Protein AF-A0A8J3L5W2-F1 (afdb_monomer)

Solvent-accessible surface area (backbone atoms only — not comparable to full-atom values): 9378 Å² total; per-residue (Å²): 134,83,78,80,81,82,48,77,67,61,69,65,47,58,68,48,50,57,53,51,30,50,49,34,40,51,51,46,52,50,48,56,58,53,48,51,55,60,50,72,49,77,56,92,97,57,51,71,37,62,37,23,66,68,53,73,49,55,41,65,76,62,61,44,30,36,55,50,22,36,43,56,27,58,72,42,83,76,59,44,89,63,36,60,55,54,25,50,51,33,41,52,50,36,50,52,23,51,52,51,31,49,52,24,48,62,47,22,55,72,62,64,84,78,60,90,45,73,70,53,47,54,50,52,49,47,53,51,54,52,49,53,52,33,50,51,51,51,50,50,51,33,48,54,43,46,54,51,31,46,73,73,63,66,68,87,81,75,66,76,88,74,60,75,85,128

Sequence (166 aa):
MNTPVTTAADTSVKPLRLLFTLALLGYVALHLGFQFPHWILPAQNTTLISRSQSAGFLDLFLMAFPLLAVLIATHLSPQLPGSKIFALVALIEYAVAVVLGGVTFLIGLGGLGWVDTFPETIDALGHVVLAIARLGLVTLAGYAVLRVFLALGGRVTLPSALHPPA

pLDDT: mean 88.39, std 12.52, range [50.75, 98.62]

Foldseek 3Di:
DDDDPCDPVNVVCVVVLVVLLCVLLVVLCVLLVVLVCQLPPDDPPDDNLRSLLVRCLLPPVSLVSLLVSLCSQDVPPPHHVCSLVSLVSNLVSLVSSLVSLVVSLVSNVVPLPPQPDPVSVVVSVVSNVVSVVSSVVSVVSSVVSCVVSVVVPVDDDDPPVPDDDD

Radius of gyration: 20.61 Å; Cα contacts (8 Å, |Δi|>4): 142; chains: 1; bounding box: 66×30×67 Å

Organism: NCBI:txid310354

Structure (mmCIF, N/CA/C/O backbone):
data_AF-A0A8J3L5W2-F1
#
_entry.id   AF-A0A8J3L5W2-F1
#
loop_
_atom_site.group_PDB
_atom_site.id
_atom_site.type_symbol
_atom_site.label_atom_id
_atom_site.label_alt_id
_atom_site.label_comp_id
_atom_site.label_asym_id
_atom_site.label_entity_id
_atom_site.label_seq_id
_atom_site.pdbx_PDB_ins_code
_atom_site.Cartn_x
_atom_site.Cartn_y
_atom_site.Cartn_z
_atom_site.occupancy
_atom_site.B_iso_or_equiv
_atom_site.auth_seq_id
_atom_site.auth_comp_id
_atom_site.auth_asym_id
_atom_site.auth_atom_id
_atom_site.pdbx_PDB_model_num
ATOM 1 N N . MET A 1 1 ? -4.821 -10.526 43.798 1.00 50.75 1 MET A N 1
ATOM 2 C CA . MET A 1 1 ? -5.574 -9.860 42.715 1.00 50.75 1 MET A CA 1
ATOM 3 C C . MET A 1 1 ? -4.902 -8.516 42.509 1.00 50.75 1 MET A C 1
ATOM 5 O O . MET A 1 1 ? -5.111 -7.613 43.303 1.00 50.75 1 MET A O 1
ATOM 9 N N . ASN A 1 2 ? -3.961 -8.442 41.569 1.00 51.22 2 ASN A N 1
ATOM 10 C CA . ASN A 1 2 ? -3.077 -7.286 41.435 1.00 51.22 2 ASN A CA 1
ATOM 11 C C . AS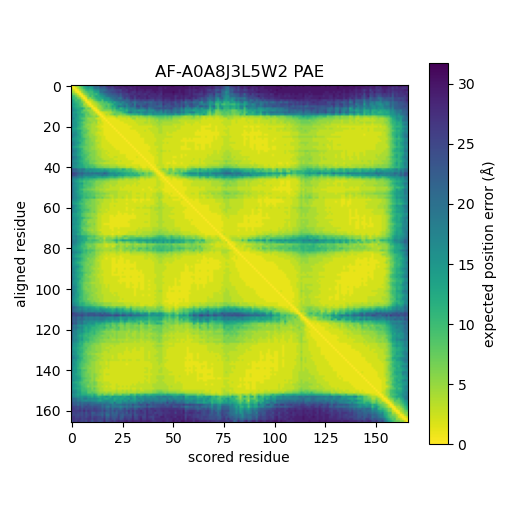N A 1 2 ? -3.771 -6.292 40.507 1.00 51.22 2 ASN A C 1
ATOM 13 O O . ASN A 1 2 ? -3.902 -6.554 39.314 1.00 51.22 2 ASN A O 1
ATOM 17 N N . THR A 1 3 ? -4.277 -5.191 41.055 1.00 53.47 3 THR A N 1
ATOM 18 C CA . THR A 1 3 ? -4.808 -4.086 40.254 1.00 53.47 3 THR A CA 1
ATOM 19 C C . THR A 1 3 ? -3.671 -3.515 39.403 1.00 53.47 3 THR A C 1
ATOM 21 O O . THR A 1 3 ? -2.647 -3.134 39.977 1.00 53.47 3 THR A O 1
ATOM 24 N N . PRO A 1 4 ? -3.791 -3.470 38.065 1.00 59.47 4 PRO A N 1
ATOM 25 C CA . PRO A 1 4 ? -2.751 -2.889 37.229 1.00 59.47 4 PRO A CA 1
ATOM 26 C C . PRO A 1 4 ? -2.589 -1.409 37.588 1.00 59.47 4 PRO A C 1
ATOM 28 O O . PRO A 1 4 ? -3.543 -0.635 37.521 1.00 59.47 4 PRO A O 1
ATOM 31 N N . VAL A 1 5 ? -1.381 -1.022 37.997 1.00 63.62 5 VAL A N 1
ATOM 32 C CA . VAL A 1 5 ? -1.019 0.379 38.220 1.00 63.62 5 VAL A CA 1
ATOM 33 C C . VAL A 1 5 ? -0.916 1.033 36.845 1.00 63.62 5 VAL A C 1
ATOM 35 O O . VAL A 1 5 ? 0.104 0.914 36.169 1.00 63.62 5 VAL A O 1
ATOM 38 N N . THR A 1 6 ? -1.978 1.703 36.403 1.00 59.09 6 THR A N 1
ATOM 39 C CA . THR A 1 6 ? -1.907 2.603 35.247 1.00 59.09 6 THR A CA 1
ATOM 40 C C . THR A 1 6 ? -0.959 3.738 35.604 1.00 59.09 6 THR A C 1
ATOM 42 O O . THR A 1 6 ? -1.274 4.596 36.430 1.00 59.09 6 THR A O 1
ATOM 45 N N . THR A 1 7 ? 0.240 3.709 35.038 1.00 67.31 7 THR A N 1
ATOM 46 C CA . THR A 1 7 ? 1.254 4.746 35.233 1.00 67.31 7 THR A CA 1
ATOM 47 C C . THR A 1 7 ? 0.831 6.010 34.479 1.00 67.31 7 THR A C 1
ATOM 49 O O . THR A 1 7 ? 0.174 5.922 33.446 1.00 67.31 7 THR A O 1
ATOM 52 N N . ALA A 1 8 ? 1.221 7.200 34.949 1.00 63.75 8 ALA A N 1
ATOM 53 C CA . ALA A 1 8 ? 0.871 8.481 34.309 1.00 63.75 8 ALA A CA 1
ATOM 54 C C . ALA A 1 8 ? 1.225 8.545 32.802 1.00 63.75 8 ALA A C 1
ATOM 56 O O . ALA A 1 8 ? 0.548 9.222 32.027 1.00 63.75 8 ALA A O 1
ATOM 57 N N . ALA A 1 9 ? 2.246 7.790 32.381 1.00 62.59 9 ALA A N 1
ATOM 58 C CA . ALA A 1 9 ? 2.628 7.625 30.981 1.00 62.59 9 ALA A CA 1
ATOM 59 C C . ALA A 1 9 ? 1.513 6.992 30.121 1.00 62.59 9 ALA A C 1
ATOM 61 O O . ALA A 1 9 ? 1.287 7.416 28.990 1.00 62.59 9 ALA A O 1
ATOM 62 N N . ASP A 1 10 ? 0.766 6.035 30.671 1.00 62.47 10 ASP A N 1
ATOM 63 C CA . ASP A 1 10 ? -0.264 5.262 29.967 1.00 62.47 10 ASP A CA 1
ATOM 64 C C . ASP A 1 10 ? -1.504 6.122 29.632 1.00 62.47 10 ASP A C 1
ATOM 66 O O . ASP A 1 10 ? -2.156 5.962 28.596 1.00 62.47 10 ASP A O 1
ATOM 70 N N . THR A 1 11 ? -1.794 7.123 30.470 1.00 63.59 11 THR A N 1
ATOM 71 C CA . THR A 1 11 ? -2.873 8.100 30.248 1.00 63.59 11 THR A CA 1
ATOM 72 C C . THR A 1 11 ? -2.514 9.120 29.162 1.00 63.59 11 THR A C 1
ATOM 74 O O . THR A 1 11 ? -3.386 9.528 28.397 1.00 63.59 11 THR A O 1
ATOM 77 N N . SER A 1 12 ? -1.235 9.499 29.056 1.00 69.00 12 SER A N 1
ATOM 78 C CA . SER A 1 12 ? -0.747 10.489 28.082 1.00 69.00 12 SER A CA 1
ATOM 79 C C . SER A 1 12 ? -0.699 9.941 26.648 1.00 69.00 12 SER A C 1
ATOM 81 O O . SER A 1 12 ? -1.019 10.641 25.689 1.00 69.00 12 SER A O 1
ATOM 83 N N . VAL A 1 13 ? -0.361 8.656 26.483 1.00 72.69 13 VAL A N 1
ATOM 84 C CA . VAL A 1 13 ? -0.166 8.047 25.153 1.00 72.69 13 VAL A CA 1
ATOM 85 C C . VAL A 1 13 ? -1.479 7.579 24.510 1.00 72.69 13 VAL A C 1
ATOM 87 O O . VAL A 1 13 ? -1.582 7.520 23.284 1.00 72.69 13 VAL A O 1
ATOM 90 N N . LYS A 1 14 ? -2.521 7.292 25.300 1.00 71.44 14 LYS A N 1
ATOM 91 C CA . LYS A 1 14 ? -3.835 6.843 24.800 1.00 71.44 14 LYS A CA 1
ATOM 92 C C . LYS A 1 14 ? -4.417 7.680 23.645 1.00 71.44 14 LYS A C 1
ATOM 94 O O . LYS A 1 14 ? -4.753 7.070 22.628 1.00 71.44 14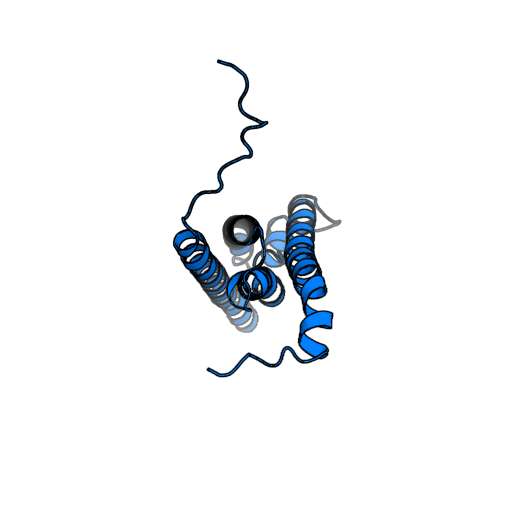 LYS A O 1
ATOM 99 N N . PRO A 1 15 ? -4.531 9.021 23.736 1.00 79.88 15 PRO A N 1
ATOM 100 C CA . PRO A 1 15 ? -5.065 9.831 22.637 1.00 79.88 15 PRO A CA 1
ATOM 101 C C . PRO A 1 15 ? -4.121 9.887 21.426 1.00 79.88 15 PRO A C 1
ATOM 103 O O . PRO A 1 15 ? -4.581 9.956 20.287 1.00 79.88 15 PRO A O 1
ATOM 106 N N . LEU A 1 16 ? -2.805 9.793 21.649 1.00 86.75 16 LEU A N 1
ATOM 107 C CA . LEU A 1 16 ? -1.802 9.856 20.584 1.00 86.75 16 LEU A CA 1
ATOM 108 C C . LEU A 1 16 ? -1.864 8.645 19.651 1.00 86.75 16 LEU A C 1
ATOM 110 O O . LEU A 1 16 ? -1.611 8.785 18.460 1.00 86.75 16 LEU A O 1
ATOM 114 N N . ARG A 1 17 ? -2.243 7.463 20.149 1.00 88.56 17 ARG A N 1
ATOM 115 C CA . ARG A 1 17 ? -2.334 6.240 19.330 1.00 88.56 17 ARG A CA 1
ATOM 116 C C . ARG A 1 17 ? -3.273 6.394 18.139 1.00 88.56 17 ARG A C 1
ATOM 118 O O . ARG A 1 17 ? -2.945 5.941 17.043 1.00 88.56 17 ARG A O 1
ATOM 125 N N . LEU A 1 18 ? -4.422 7.037 18.347 1.00 91.56 18 LEU A N 1
ATOM 126 C CA . LEU A 1 18 ? -5.370 7.317 17.271 1.00 91.56 18 LEU A CA 1
ATOM 127 C C . LEU A 1 18 ? -4.757 8.282 16.250 1.00 91.56 18 LEU A C 1
ATOM 129 O O . LEU A 1 18 ? -4.815 8.012 15.055 1.00 91.56 18 LEU A O 1
ATOM 133 N N . LEU A 1 19 ? -4.123 9.358 16.724 1.00 93.19 19 LEU A N 1
ATOM 134 C CA . LEU A 1 19 ? -3.482 10.352 15.861 1.00 93.19 19 LEU A CA 1
ATOM 135 C C . LEU A 1 19 ? -2.347 9.742 15.035 1.00 93.19 19 LEU A C 1
ATOM 137 O O . LEU A 1 19 ? -2.292 9.977 13.836 1.00 93.19 19 LEU A O 1
ATOM 141 N N . PHE A 1 20 ? -1.495 8.907 15.634 1.00 94.00 20 PHE A N 1
ATOM 142 C CA . PHE A 1 20 ? -0.442 8.192 14.911 1.00 94.00 20 PHE A CA 1
ATOM 143 C C . PHE A 1 20 ? -1.010 7.216 13.884 1.00 94.00 20 PHE A C 1
ATOM 145 O O . PHE A 1 20 ? -0.536 7.186 12.755 1.00 94.00 20 PHE A O 1
ATOM 152 N N . THR A 1 21 ? -2.044 6.450 14.244 1.00 95.62 21 THR A N 1
ATOM 153 C CA . THR A 1 21 ? -2.699 5.519 13.309 1.00 95.62 21 THR A CA 1
ATOM 154 C C . THR A 1 21 ? -3.247 6.271 12.095 1.00 95.62 21 THR A C 1
ATOM 156 O O . THR A 1 21 ? -2.999 5.875 10.959 1.00 95.62 21 THR A O 1
ATOM 159 N N . LEU A 1 22 ? -3.946 7.386 12.330 1.00 95.31 22 LEU A N 1
ATOM 160 C CA . LEU A 1 22 ? -4.490 8.233 11.272 1.00 95.31 22 LEU A CA 1
ATOM 161 C C . LEU A 1 22 ? -3.398 8.917 10.450 1.00 95.31 22 LEU A C 1
ATOM 163 O O . LEU A 1 22 ? -3.523 8.984 9.234 1.00 95.31 22 LEU A O 1
ATOM 167 N N . ALA A 1 23 ? -2.337 9.410 11.086 1.00 97.00 23 ALA A N 1
ATOM 168 C CA . ALA A 1 23 ? -1.244 10.089 10.401 1.00 97.00 23 ALA A CA 1
ATOM 169 C C . ALA A 1 23 ? -0.457 9.132 9.498 1.00 97.00 23 ALA A C 1
ATOM 171 O O . ALA A 1 23 ? -0.144 9.492 8.369 1.00 97.00 23 ALA A O 1
ATOM 172 N N . LEU A 1 24 ? -0.178 7.912 9.968 1.00 98.00 24 LEU A N 1
ATOM 173 C CA . LEU A 1 24 ? 0.540 6.896 9.197 1.00 98.00 24 LEU A CA 1
ATOM 174 C C . LEU A 1 24 ? -0.255 6.459 7.960 1.00 98.00 24 LEU A C 1
ATOM 176 O O . LEU A 1 24 ? 0.287 6.505 6.859 1.00 98.00 24 LEU A O 1
ATOM 180 N N . LEU A 1 25 ? -1.535 6.101 8.125 1.00 98.25 25 LEU A N 1
ATOM 181 C CA . LEU A 1 25 ? -2.408 5.747 6.995 1.00 98.25 25 LEU A CA 1
ATOM 182 C C . LEU A 1 25 ? -2.626 6.954 6.078 1.00 98.25 25 LEU A C 1
ATOM 184 O O . LEU A 1 25 ? -2.399 6.893 4.878 1.00 98.25 25 LEU A O 1
ATOM 188 N N . GLY A 1 26 ? -2.969 8.110 6.650 1.00 98.12 26 GLY A N 1
ATOM 189 C CA . GLY A 1 26 ? -3.205 9.335 5.890 1.00 98.12 26 GLY A CA 1
ATOM 190 C C . GLY A 1 26 ? -2.005 9.744 5.037 1.00 98.12 26 GLY A C 1
ATOM 191 O O . GLY A 1 26 ? -2.178 10.123 3.882 1.00 98.12 26 GLY A O 1
ATOM 192 N N . TYR A 1 27 ? -0.785 9.622 5.562 1.00 98.44 27 TYR A N 1
ATOM 193 C CA . TYR A 1 27 ? 0.424 9.924 4.804 1.00 98.44 27 TYR A CA 1
ATOM 194 C C . TYR A 1 27 ? 0.627 8.967 3.624 1.00 98.44 27 TYR A C 1
ATOM 196 O O . TYR A 1 27 ? 0.920 9.421 2.519 1.00 98.44 27 TYR A O 1
ATOM 204 N N . VAL A 1 28 ? 0.418 7.662 3.821 1.00 98.38 28 VAL A N 1
ATOM 205 C CA . VAL A 1 28 ? 0.530 6.669 2.740 1.00 98.38 28 VAL A CA 1
ATOM 206 C C . VAL A 1 28 ? -0.553 6.876 1.688 1.00 98.38 28 VAL A C 1
ATOM 208 O O . VAL A 1 28 ? -0.249 6.857 0.496 1.00 98.38 28 VAL A O 1
ATOM 211 N N . ALA A 1 29 ? -1.791 7.145 2.102 1.00 98.19 29 ALA A N 1
ATOM 212 C CA . ALA A 1 29 ? -2.886 7.466 1.198 1.00 98.19 29 ALA A CA 1
ATOM 213 C C . ALA A 1 29 ? -2.579 8.705 0.340 1.00 98.19 29 ALA A C 1
ATOM 215 O O . ALA A 1 29 ? -2.790 8.677 -0.873 1.00 98.19 29 ALA A O 1
ATOM 216 N N . LEU A 1 30 ? -2.037 9.773 0.939 1.00 98.31 30 LEU A N 1
ATOM 217 C CA . LEU A 1 30 ? -1.605 10.966 0.205 1.00 98.31 30 LEU A CA 1
ATOM 218 C C . LEU A 1 30 ? -0.450 10.648 -0.747 1.00 98.31 30 LEU A C 1
ATOM 220 O O . LEU A 1 30 ? -0.500 11.049 -1.907 1.00 98.31 30 LEU A O 1
ATOM 224 N N . HIS A 1 31 ? 0.559 9.903 -0.291 1.00 97.88 31 HIS A N 1
ATOM 225 C CA . HIS A 1 31 ? 1.685 9.492 -1.129 1.00 97.88 31 HIS A CA 1
ATOM 226 C C . HIS A 1 31 ? 1.216 8.708 -2.355 1.00 97.88 31 HIS A C 1
ATOM 228 O O . HIS A 1 31 ? 1.504 9.109 -3.477 1.00 97.88 31 HIS A O 1
ATOM 234 N N . LEU A 1 32 ? 0.434 7.640 -2.168 1.00 97.69 32 LEU A N 1
ATOM 235 C CA . LEU A 1 32 ? -0.125 6.852 -3.271 1.00 97.69 32 LEU A CA 1
ATOM 236 C C . LEU A 1 32 ? -1.015 7.712 -4.181 1.00 97.69 32 LEU A C 1
ATOM 238 O O . LEU A 1 32 ? -0.935 7.610 -5.408 1.00 97.69 32 LEU A O 1
ATOM 242 N N . GLY A 1 33 ? -1.819 8.592 -3.580 1.00 97.12 33 GLY A N 1
ATOM 243 C CA . GLY A 1 33 ? -2.710 9.513 -4.274 1.00 97.12 33 GLY A CA 1
ATOM 244 C C . GLY A 1 33 ? -1.987 10.525 -5.161 1.00 97.12 33 GLY A C 1
ATOM 245 O O . GLY A 1 33 ? -2.472 10.795 -6.253 1.00 97.12 33 GLY A O 1
ATOM 246 N N . PHE A 1 34 ? -0.831 11.053 -4.745 1.00 96.75 34 PHE A N 1
ATOM 247 C CA . PHE A 1 34 ? -0.004 11.965 -5.551 1.00 96.75 34 PHE A CA 1
ATOM 248 C C . PHE A 1 34 ? 0.971 11.234 -6.484 1.00 96.75 34 PHE A C 1
ATOM 250 O O . PHE A 1 34 ? 1.291 11.741 -7.561 1.00 96.75 34 PHE A O 1
ATOM 257 N N . GLN A 1 35 ? 1.395 10.022 -6.131 1.00 96.25 35 GLN A N 1
ATOM 258 C CA . GLN A 1 35 ? 2.255 9.200 -6.976 1.00 96.25 35 GLN A CA 1
ATOM 259 C C . GLN A 1 35 ? 1.541 8.780 -8.267 1.00 96.25 35 GLN A C 1
ATOM 261 O O . GLN A 1 35 ? 2.157 8.737 -9.330 1.00 96.25 35 GLN A O 1
ATOM 266 N N . PHE A 1 36 ? 0.234 8.512 -8.202 1.00 96.50 36 PHE A N 1
ATOM 267 C CA . PHE A 1 36 ? -0.578 8.175 -9.371 1.00 96.50 36 PHE A CA 1
ATOM 268 C C . PHE A 1 36 ? -0.603 9.264 -10.463 1.00 96.50 36 PHE A C 1
ATOM 270 O O . PHE A 1 36 ? -0.206 8.966 -11.594 1.00 96.50 36 PHE A O 1
ATOM 277 N N . PRO A 1 37 ? -1.002 10.523 -10.183 1.00 94.81 37 PRO A N 1
ATOM 278 C CA . PRO A 1 37 ? -0.955 11.592 -11.167 1.00 94.81 37 PRO A CA 1
ATOM 279 C C . PRO A 1 37 ? 0.479 11.893 -11.609 1.00 94.81 37 PRO A C 1
ATOM 281 O O . PRO A 1 37 ? 0.691 12.153 -12.787 1.00 94.81 37 PRO A O 1
ATOM 284 N N . HIS A 1 38 ? 1.471 11.800 -10.715 1.00 93.44 38 HIS A N 1
ATOM 285 C CA . HIS A 1 38 ? 2.878 11.974 -11.089 1.00 93.44 38 HIS A CA 1
ATOM 286 C C . HIS A 1 38 ? 3.359 10.918 -12.099 1.00 93.44 38 HIS A C 1
ATOM 288 O O . HIS A 1 38 ? 4.151 11.212 -12.991 1.00 93.44 38 HIS A O 1
ATOM 294 N N . TRP A 1 39 ? 2.864 9.686 -11.987 1.00 95.44 39 TRP A N 1
ATOM 295 C CA . TRP A 1 39 ? 3.183 8.615 -12.922 1.00 95.44 39 TRP A CA 1
ATOM 296 C C . TRP A 1 39 ? 2.479 8.790 -14.278 1.00 95.44 39 TRP A C 1
ATOM 298 O O . TRP A 1 39 ? 3.109 8.625 -15.329 1.00 95.44 39 TRP A O 1
ATOM 308 N N . ILE A 1 40 ? 1.189 9.143 -14.281 1.00 94.69 40 ILE A N 1
ATOM 309 C CA . ILE A 1 40 ? 0.406 9.233 -15.522 1.00 94.69 40 ILE A CA 1
ATOM 310 C C . ILE A 1 40 ? 0.698 10.518 -16.309 1.00 94.69 40 ILE A C 1
ATOM 312 O O . ILE A 1 40 ? 0.833 10.471 -17.534 1.00 94.69 40 ILE A O 1
ATOM 316 N N . LEU A 1 41 ? 0.834 11.655 -15.621 1.00 93.50 41 LEU A N 1
ATOM 317 C CA . LEU A 1 41 ? 1.026 12.955 -16.249 1.00 93.50 41 LEU A CA 1
ATOM 318 C C . LEU A 1 41 ? 2.496 13.128 -16.650 1.00 93.50 41 LEU A C 1
ATOM 320 O O . LEU A 1 41 ? 3.391 12.960 -15.821 1.00 93.50 41 LEU A O 1
ATOM 324 N N . PRO A 1 42 ? 2.784 13.468 -17.915 1.00 88.44 42 PRO A N 1
ATOM 325 C CA . PRO A 1 42 ? 4.153 13.658 -18.355 1.00 88.44 42 PRO A CA 1
ATOM 326 C C . PRO A 1 42 ? 4.770 14.916 -17.738 1.00 88.44 42 PRO A C 1
ATOM 328 O O . PRO A 1 42 ? 4.269 16.024 -17.916 1.00 88.44 42 PRO A O 1
ATOM 331 N N . ALA A 1 43 ? 5.911 14.743 -17.070 1.00 81.81 43 ALA A N 1
ATOM 332 C CA . ALA A 1 43 ? 6.858 15.825 -16.826 1.00 81.81 43 ALA A CA 1
ATOM 333 C C . ALA A 1 43 ? 7.706 16.067 -18.090 1.00 81.81 43 ALA A C 1
ATOM 335 O O . ALA A 1 43 ? 7.869 15.159 -18.916 1.00 81.81 43 ALA A O 1
ATOM 336 N N . GLN A 1 44 ? 8.244 17.281 -18.245 1.00 83.69 44 GLN A N 1
ATOM 337 C CA . GLN A 1 44 ? 9.040 17.687 -19.413 1.00 83.69 44 GLN A CA 1
ATOM 338 C C . GLN A 1 44 ? 10.136 16.649 -19.720 1.00 83.69 44 GLN A C 1
ATOM 340 O O . GLN A 1 44 ? 10.887 16.260 -18.831 1.00 83.69 44 GLN A O 1
ATOM 345 N N . ASN A 1 45 ? 10.209 16.194 -20.975 1.00 81.88 45 ASN A N 1
ATOM 346 C CA . ASN A 1 45 ? 11.195 15.223 -21.476 1.00 81.88 45 ASN A CA 1
ATOM 347 C C . ASN A 1 45 ? 11.184 13.825 -20.815 1.00 81.88 45 ASN A C 1
ATOM 349 O O . ASN A 1 45 ? 12.189 13.121 -20.871 1.00 81.88 45 ASN A O 1
ATOM 353 N N . THR A 1 46 ? 10.069 13.380 -20.221 1.00 89.12 46 THR A N 1
ATOM 354 C CA . THR A 1 46 ? 9.954 12.021 -19.645 1.00 89.12 46 THR A CA 1
ATOM 355 C C . THR A 1 46 ? 9.083 11.088 -20.489 1.00 89.12 46 THR A C 1
ATOM 357 O O . THR A 1 46 ? 8.035 11.485 -21.004 1.00 89.12 46 THR A O 1
ATOM 360 N N . THR A 1 47 ? 9.470 9.813 -20.585 1.00 92.31 47 THR A N 1
ATOM 361 C CA . THR A 1 47 ? 8.650 8.765 -21.214 1.00 92.31 47 THR A CA 1
ATOM 362 C C . THR A 1 47 ? 7.843 8.012 -20.156 1.00 92.31 47 THR A C 1
ATOM 364 O O . THR A 1 47 ? 8.155 8.053 -18.965 1.00 92.31 47 THR A O 1
ATOM 367 N N . LEU A 1 48 ? 6.790 7.297 -20.567 1.00 92.56 48 LEU A N 1
ATOM 368 C CA . LEU A 1 48 ? 6.043 6.445 -19.636 1.00 92.56 48 LEU A CA 1
ATOM 369 C C . LEU A 1 48 ? 6.931 5.331 -19.053 1.00 92.56 48 LEU A C 1
ATOM 371 O O . LEU A 1 48 ? 6.795 5.000 -17.878 1.00 92.56 48 LEU A O 1
ATOM 375 N N . ILE A 1 49 ? 7.864 4.798 -19.850 1.00 92.69 49 ILE A N 1
ATOM 376 C CA . ILE A 1 49 ? 8.834 3.784 -19.413 1.00 92.69 49 ILE A CA 1
ATOM 377 C C . ILE A 1 49 ? 9.712 4.350 -18.294 1.00 92.69 49 ILE A C 1
ATOM 379 O O . ILE A 1 49 ? 9.757 3.764 -17.214 1.00 92.69 49 ILE A O 1
ATOM 383 N N . SER A 1 50 ? 10.328 5.520 -18.504 1.00 90.81 50 SER A N 1
ATOM 384 C CA . SER A 1 50 ? 11.218 6.122 -17.503 1.00 90.81 50 SER A CA 1
ATOM 385 C C . SER A 1 50 ? 10.479 6.456 -16.203 1.00 90.81 50 SER A C 1
ATOM 387 O O . SER A 1 50 ? 10.985 6.178 -15.121 1.00 90.81 50 SER A O 1
ATOM 389 N N . ARG A 1 51 ? 9.242 6.974 -16.286 1.00 93.69 51 ARG A N 1
ATOM 390 C CA . ARG A 1 51 ? 8.407 7.239 -15.096 1.00 93.69 51 ARG A CA 1
ATOM 391 C C . ARG A 1 51 ? 7.991 5.967 -14.360 1.00 93.69 51 ARG A C 1
ATOM 393 O O . ARG A 1 51 ? 7.798 5.993 -13.149 1.00 93.69 51 ARG A O 1
ATOM 400 N N . SER A 1 52 ? 7.823 4.863 -15.083 1.00 94.94 52 SER A N 1
ATOM 401 C CA . SER A 1 52 ? 7.436 3.579 -14.494 1.00 94.94 52 SER A CA 1
ATOM 402 C C . SER A 1 52 ? 8.609 2.909 -13.770 1.00 94.94 52 SER A C 1
ATOM 404 O O . SER A 1 52 ? 8.407 2.322 -12.712 1.00 94.94 52 SER A O 1
ATOM 406 N N . GLN A 1 53 ? 9.837 3.075 -14.274 1.00 91.44 53 GLN A N 1
ATOM 407 C CA . GLN A 1 53 ? 11.067 2.636 -13.596 1.00 91.44 53 GLN A CA 1
ATOM 408 C C . GLN A 1 53 ? 11.325 3.406 -12.290 1.00 91.44 53 GLN A C 1
ATOM 410 O O . GLN A 1 53 ? 11.843 2.843 -11.328 1.00 91.44 53 GLN A O 1
ATOM 415 N N . SER A 1 54 ? 10.930 4.680 -12.221 1.00 90.19 54 SER A N 1
ATOM 416 C CA . SER A 1 54 ? 11.076 5.516 -11.022 1.00 90.19 54 SER A CA 1
ATOM 417 C C . SER A 1 54 ? 9.827 5.561 -10.131 1.00 90.19 54 SER A C 1
ATOM 419 O O . SER A 1 54 ? 9.747 6.397 -9.231 1.00 90.19 54 SER A O 1
ATOM 421 N N . ALA A 1 55 ? 8.815 4.726 -10.383 1.00 94.19 55 ALA A N 1
ATOM 422 C CA . ALA A 1 55 ? 7.552 4.805 -9.659 1.00 94.19 55 ALA A CA 1
ATOM 423 C C . ALA A 1 55 ? 7.688 4.331 -8.197 1.00 94.19 55 ALA A C 1
ATOM 425 O O . ALA A 1 55 ? 8.101 3.207 -7.917 1.00 94.19 55 ALA A O 1
ATOM 426 N N . GLY A 1 56 ? 7.270 5.175 -7.252 1.00 94.38 56 GLY A N 1
ATOM 427 C CA . GLY A 1 56 ? 7.381 4.953 -5.807 1.00 94.38 56 GLY A CA 1
ATOM 428 C C . GLY A 1 56 ? 6.234 4.163 -5.166 1.00 94.38 56 GLY A C 1
ATOM 429 O O . GLY A 1 56 ? 5.973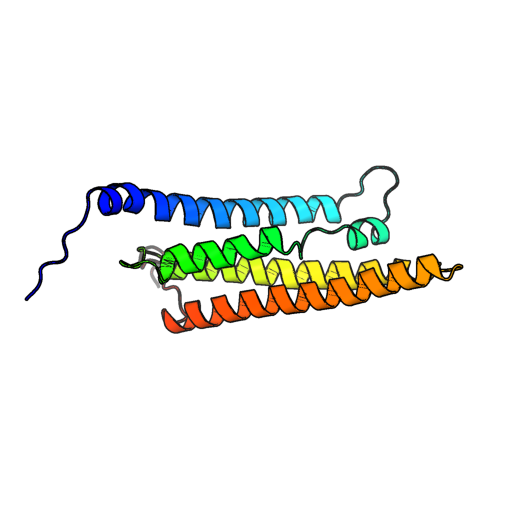 4.352 -3.980 1.00 94.38 56 GLY A O 1
ATOM 430 N N . PHE A 1 57 ? 5.510 3.321 -5.915 1.00 97.38 57 PHE A N 1
ATOM 431 C CA . PHE A 1 57 ? 4.367 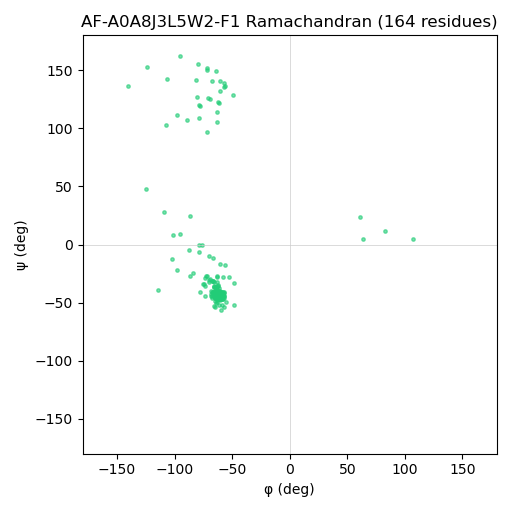2.561 -5.374 1.00 97.38 57 PHE A CA 1
ATOM 432 C C . PHE A 1 57 ? 4.782 1.429 -4.424 1.00 97.38 57 PHE A C 1
ATOM 434 O O . PHE A 1 57 ? 4.015 1.067 -3.540 1.00 97.38 57 PHE A O 1
ATOM 441 N N . LEU A 1 58 ? 5.991 0.882 -4.588 1.00 97.38 58 LEU A N 1
ATOM 442 C CA . LEU A 1 58 ? 6.535 -0.214 -3.772 1.00 97.38 58 LEU A CA 1
ATOM 443 C C . LEU A 1 58 ? 7.667 0.253 -2.845 1.00 97.38 58 LEU A C 1
ATOM 445 O O . LEU A 1 58 ? 8.580 -0.517 -2.537 1.00 97.38 58 LEU A O 1
ATOM 449 N N . ASP A 1 59 ? 7.656 1.526 -2.445 1.00 97.12 59 ASP A N 1
ATOM 450 C CA . ASP A 1 59 ? 8.624 2.052 -1.484 1.00 97.12 59 ASP A CA 1
ATOM 451 C C . ASP A 1 59 ? 8.465 1.336 -0.134 1.00 97.12 59 ASP A C 1
ATOM 453 O O . ASP A 1 59 ? 7.439 1.455 0.533 1.00 97.12 59 ASP A O 1
ATOM 457 N N . LEU A 1 60 ? 9.475 0.562 0.271 1.00 97.19 60 LEU A N 1
ATOM 458 C CA . LEU A 1 60 ? 9.384 -0.284 1.463 1.00 97.19 60 LEU A CA 1
ATOM 459 C C . LEU A 1 60 ? 9.281 0.512 2.760 1.00 97.19 60 LEU A C 1
ATOM 461 O O . LEU A 1 60 ? 8.658 0.038 3.709 1.00 97.19 60 LEU A O 1
ATOM 465 N N . PHE A 1 61 ? 9.891 1.696 2.815 1.00 96.88 61 PHE A N 1
ATOM 466 C CA . PHE A 1 61 ? 9.834 2.533 4.004 1.00 96.88 61 PHE A CA 1
ATOM 467 C C . PHE A 1 61 ? 8.407 3.038 4.211 1.00 96.88 61 PHE A C 1
ATOM 469 O O . PHE A 1 61 ? 7.850 2.908 5.301 1.00 96.88 61 PHE A O 1
ATOM 476 N N . LEU A 1 62 ? 7.777 3.513 3.138 1.00 97.38 62 LEU A N 1
ATOM 477 C CA . LEU A 1 62 ? 6.386 3.957 3.170 1.00 97.38 62 LEU A CA 1
ATOM 478 C C . LEU A 1 62 ? 5.418 2.803 3.401 1.00 97.38 62 LEU A C 1
ATOM 480 O O . LEU A 1 62 ? 4.494 2.929 4.199 1.00 97.38 62 LEU A O 1
ATOM 484 N N . MET A 1 63 ? 5.656 1.652 2.774 1.00 97.88 63 MET A N 1
ATOM 485 C CA . MET A 1 63 ? 4.819 0.466 2.951 1.00 97.88 63 MET A CA 1
ATOM 486 C C . MET A 1 63 ? 4.955 -0.171 4.338 1.00 97.88 63 MET A C 1
ATOM 488 O O . MET A 1 63 ? 4.135 -1.008 4.695 1.00 97.88 63 MET A O 1
ATOM 492 N N . ALA A 1 64 ? 5.918 0.231 5.171 1.00 97.81 64 ALA A N 1
ATOM 493 C CA . ALA A 1 64 ? 5.932 -0.170 6.576 1.00 97.81 64 ALA A CA 1
ATOM 494 C C . ALA A 1 64 ? 4.850 0.555 7.402 1.00 97.81 64 ALA A C 1
ATOM 496 O O . ALA A 1 64 ? 4.370 0.020 8.404 1.00 97.81 64 ALA A O 1
ATOM 497 N N . PHE A 1 65 ? 4.434 1.760 7.002 1.00 98.31 65 PHE A N 1
ATOM 498 C CA . PHE A 1 65 ? 3.535 2.606 7.795 1.00 98.31 65 PHE A CA 1
ATOM 499 C C . PHE A 1 65 ? 2.122 2.034 7.970 1.00 98.31 65 PHE A C 1
ATOM 501 O O . PHE A 1 65 ? 1.636 2.064 9.105 1.00 98.31 65 PHE A O 1
ATOM 508 N N . PRO A 1 66 ? 1.464 1.446 6.951 1.00 97.94 66 PRO A N 1
ATOM 509 C CA . PRO A 1 66 ? 0.146 0.846 7.128 1.00 97.94 66 PRO A CA 1
ATOM 510 C C . PRO A 1 66 ? 0.204 -0.361 8.065 1.00 97.94 66 PRO A C 1
ATOM 512 O O . PRO A 1 66 ? -0.688 -0.555 8.889 1.00 97.94 66 PRO A O 1
ATOM 515 N N . LEU A 1 67 ? 1.288 -1.149 8.008 1.00 97.69 67 LEU A N 1
ATOM 516 C CA . LEU A 1 67 ? 1.503 -2.248 8.953 1.00 97.69 67 LEU A CA 1
ATOM 517 C C . LEU A 1 67 ? 1.643 -1.722 10.386 1.00 97.69 67 LEU A C 1
ATOM 519 O O . LEU A 1 67 ? 0.985 -2.227 11.295 1.00 97.69 67 LEU A O 1
ATOM 523 N N . LEU A 1 68 ? 2.463 -0.688 10.588 1.00 97.44 68 LEU A N 1
ATOM 524 C CA . LEU A 1 68 ? 2.647 -0.063 11.898 1.00 97.44 68 LEU A CA 1
ATOM 525 C C . LEU A 1 68 ? 1.337 0.518 12.440 1.00 97.44 68 LEU A C 1
ATOM 527 O O . LEU A 1 68 ? 1.010 0.285 13.602 1.00 97.44 68 LEU A O 1
ATOM 531 N N . ALA A 1 69 ? 0.551 1.201 11.608 1.00 97.00 69 ALA A N 1
ATOM 532 C CA . ALA A 1 69 ? -0.767 1.708 11.979 1.00 97.00 69 ALA A CA 1
ATOM 533 C C . ALA A 1 69 ? -1.693 0.585 12.469 1.00 97.00 69 ALA A C 1
ATOM 535 O O . ALA A 1 69 ? -2.319 0.702 13.525 1.00 97.00 69 ALA A O 1
ATOM 536 N N . VAL A 1 70 ? -1.737 -0.541 11.751 1.00 96.69 70 VAL A N 1
ATOM 537 C CA . VAL A 1 70 ? -2.537 -1.709 12.140 1.00 96.69 70 VAL A CA 1
ATOM 538 C C . VAL A 1 70 ? -2.067 -2.268 13.476 1.00 96.69 70 VAL A C 1
ATOM 540 O O . VAL A 1 70 ? -2.897 -2.512 14.353 1.00 96.69 70 VAL A O 1
ATOM 543 N N . LEU A 1 71 ? -0.757 -2.436 13.670 1.00 95.19 71 LEU A N 1
ATOM 544 C CA . LEU A 1 71 ? -0.188 -2.921 14.929 1.00 95.19 71 LEU A CA 1
ATOM 545 C C . LEU A 1 71 ? -0.530 -1.986 16.097 1.00 95.19 71 LEU A C 1
ATOM 547 O O . LEU A 1 71 ? -0.991 -2.452 17.140 1.00 95.19 71 LEU A O 1
ATOM 551 N N . ILE A 1 72 ? -0.409 -0.670 15.908 1.00 93.56 72 ILE A N 1
ATOM 552 C CA . ILE A 1 72 ? -0.760 0.337 16.920 1.00 93.56 72 ILE A CA 1
ATOM 553 C C . ILE A 1 72 ? -2.253 0.270 17.271 1.00 93.56 72 ILE A C 1
ATOM 555 O O . ILE A 1 72 ? -2.629 0.363 18.447 1.00 93.56 72 ILE A O 1
ATOM 559 N N . ALA A 1 73 ? -3.112 0.081 16.269 1.00 92.56 73 ALA A N 1
ATOM 560 C CA . ALA A 1 73 ? -4.556 0.028 16.451 1.00 92.56 73 ALA A CA 1
ATOM 561 C C . ALA A 1 73 ? -5.049 -1.270 17.106 1.00 92.56 73 ALA A C 1
ATOM 563 O O . ALA A 1 73 ? -6.081 -1.258 17.781 1.00 92.56 73 ALA A O 1
ATOM 564 N N . THR A 1 74 ? -4.339 -2.384 16.909 1.00 92.69 74 THR A N 1
ATOM 565 C CA . THR A 1 74 ? -4.837 -3.727 17.255 1.00 92.69 74 THR A CA 1
ATOM 566 C C . THR A 1 74 ? -4.070 -4.426 18.369 1.00 92.69 74 THR A C 1
ATOM 568 O O . THR A 1 74 ? -4.711 -5.081 19.185 1.00 92.69 74 THR A O 1
ATOM 571 N N . HIS A 1 75 ? -2.742 -4.299 18.422 1.00 88.12 75 HIS A N 1
ATOM 572 C CA . HIS A 1 75 ? -1.888 -5.083 19.323 1.00 88.12 75 HIS A CA 1
ATOM 573 C C . HIS A 1 75 ? -1.504 -4.326 20.602 1.00 88.12 75 HIS A C 1
ATOM 575 O O . HIS A 1 75 ? -1.199 -4.950 21.616 1.00 88.12 75 HIS A O 1
ATOM 581 N N . LEU A 1 76 ? -1.564 -2.991 20.602 1.00 84.00 76 LEU A N 1
ATOM 582 C CA . LEU A 1 76 ? -1.435 -2.207 21.832 1.00 84.00 76 LEU A CA 1
ATOM 583 C C . LEU A 1 76 ? -2.760 -2.263 22.609 1.00 84.00 76 LEU A C 1
ATOM 585 O O . LEU A 1 76 ? -3.802 -1.836 22.110 1.00 84.00 76 LEU A O 1
ATOM 589 N N . SER A 1 77 ? -2.732 -2.788 23.833 1.00 75.75 77 SER A N 1
ATOM 590 C CA . SER A 1 77 ? -3.924 -2.869 24.685 1.00 75.75 77 SER A CA 1
ATOM 591 C C . SER A 1 77 ? -4.205 -1.533 25.391 1.00 75.75 77 SER A C 1
ATOM 593 O O . SER A 1 77 ? -3.265 -0.876 25.830 1.00 75.75 77 SER A O 1
ATOM 595 N N . PRO A 1 78 ? -5.477 -1.113 25.536 1.00 81.31 78 PRO A N 1
ATOM 596 C CA . PRO A 1 78 ? -6.673 -1.704 24.931 1.00 81.31 78 PRO A CA 1
ATOM 597 C C . PRO A 1 78 ? -6.742 -1.424 23.421 1.00 81.31 78 PRO A C 1
ATOM 599 O O . PRO A 1 78 ? -6.230 -0.405 22.950 1.00 81.31 78 PRO A O 1
ATOM 602 N N . GLN A 1 79 ? -7.386 -2.318 22.670 1.00 86.75 79 GLN A N 1
ATOM 603 C CA . GLN A 1 79 ? -7.608 -2.154 21.231 1.00 86.75 79 GLN A CA 1
ATOM 604 C C . GLN A 1 79 ? -8.369 -0.851 20.929 1.00 86.75 79 GLN A C 1
ATOM 606 O O . GLN A 1 79 ? -9.310 -0.503 21.645 1.00 86.75 79 GLN A O 1
ATOM 611 N N . LEU A 1 80 ? -7.976 -0.135 19.866 1.00 86.38 80 LEU A N 1
ATOM 612 C CA . LEU A 1 80 ? -8.654 1.106 19.486 1.00 86.38 80 LEU A CA 1
ATOM 613 C C . LEU A 1 80 ? -10.083 0.835 18.983 1.00 86.38 80 LEU A C 1
ATOM 615 O O . LEU A 1 80 ? -10.295 -0.112 18.215 1.00 86.38 80 LEU A O 1
ATOM 619 N N . PRO A 1 81 ? -11.059 1.696 19.328 1.00 84.56 81 PRO A N 1
ATOM 620 C CA . PRO A 1 81 ? -12.363 1.670 18.679 1.00 84.56 81 PRO A CA 1
ATOM 621 C C . PRO A 1 81 ? -12.182 1.940 17.178 1.00 84.56 81 PRO A C 1
ATOM 623 O O . PRO A 1 81 ? -11.459 2.852 16.784 1.00 84.56 81 PRO A O 1
ATOM 626 N N . GLY A 1 82 ? -12.804 1.119 16.330 1.00 83.44 82 GLY A N 1
ATOM 627 C CA . GLY A 1 82 ? -12.658 1.235 14.874 1.00 83.44 82 GLY A CA 1
ATOM 628 C C . GLY A 1 82 ? -11.408 0.567 14.284 1.00 83.44 82 GLY A C 1
ATOM 629 O O . GLY A 1 82 ? -11.148 0.743 13.098 1.00 83.44 82 GLY A O 1
ATOM 630 N N . SER A 1 83 ? -10.675 -0.256 15.046 1.00 90.25 83 SER A N 1
ATOM 631 C CA . SER A 1 83 ? -9.499 -1.010 14.565 1.00 90.25 83 SER A CA 1
ATOM 632 C C . SER A 1 83 ? -9.719 -1.767 13.244 1.00 90.25 83 SER A C 1
ATOM 634 O O . SER A 1 83 ? -8.815 -1.846 12.414 1.00 90.25 83 SER A O 1
ATOM 636 N N . LYS A 1 84 ? -10.942 -2.264 13.008 1.00 92.44 84 LYS A N 1
ATOM 637 C CA . LYS A 1 84 ? -11.343 -2.918 11.750 1.00 92.4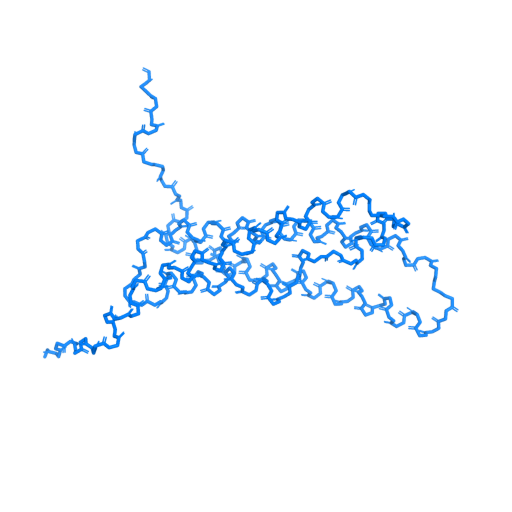4 84 LYS A CA 1
ATOM 638 C C . LYS A 1 84 ? -11.263 -1.992 10.541 1.00 92.44 84 LYS A C 1
ATOM 640 O O . LYS A 1 84 ? -10.850 -2.430 9.475 1.00 92.44 84 LYS A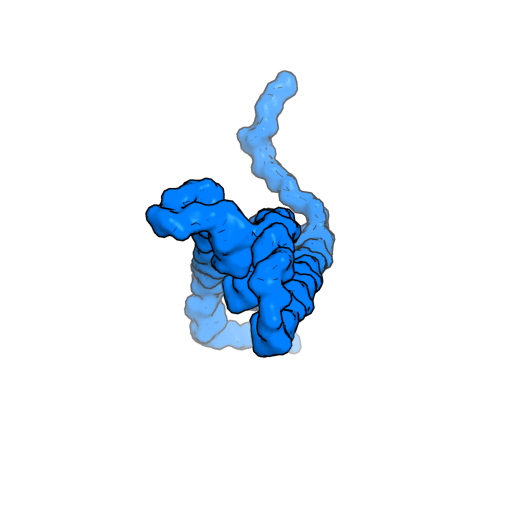 O 1
ATOM 645 N N . ILE A 1 85 ? -11.669 -0.733 10.707 1.00 94.25 85 ILE A N 1
ATOM 646 C CA . ILE A 1 85 ? -11.653 0.265 9.634 1.00 94.25 85 ILE A CA 1
ATOM 647 C C . ILE A 1 85 ? -10.204 0.591 9.283 1.00 94.25 85 ILE A C 1
ATOM 649 O O . ILE A 1 85 ? -9.859 0.575 8.109 1.00 94.25 85 ILE A O 1
ATOM 653 N N . PHE A 1 86 ? -9.335 0.786 10.279 1.00 95.25 86 PHE A N 1
ATOM 654 C CA . PHE A 1 86 ? -7.908 1.030 10.033 1.00 95.25 86 PHE A CA 1
ATOM 655 C C . PHE A 1 86 ? -7.235 -0.138 9.304 1.00 95.25 86 PHE A C 1
ATOM 657 O O . PHE A 1 86 ? -6.484 0.083 8.359 1.00 95.25 86 PHE A O 1
ATOM 664 N N . ALA A 1 87 ? -7.557 -1.380 9.676 1.00 96.31 87 ALA A N 1
ATOM 665 C CA . ALA A 1 87 ? -7.067 -2.557 8.962 1.00 96.31 87 ALA A CA 1
ATOM 666 C C . ALA A 1 87 ? -7.611 -2.662 7.528 1.00 96.31 87 ALA A C 1
ATOM 668 O O . ALA A 1 87 ? -6.869 -3.047 6.628 1.00 96.31 87 ALA A O 1
ATOM 669 N N . LEU A 1 88 ? -8.870 -2.279 7.290 1.00 96.88 88 LEU A N 1
ATOM 670 C CA . LEU A 1 88 ? -9.430 -2.218 5.939 1.00 96.88 88 LEU A CA 1
ATOM 671 C C . LEU A 1 88 ? -8.742 -1.148 5.080 1.00 96.88 88 LEU A C 1
ATOM 673 O O . LEU A 1 88 ? -8.414 -1.417 3.930 1.00 96.88 88 LEU A O 1
ATOM 677 N N . VAL A 1 89 ? -8.503 0.045 5.627 1.00 97.69 89 VAL A N 1
ATOM 678 C CA . VAL A 1 89 ? -7.800 1.126 4.918 1.00 97.69 89 VAL A CA 1
ATOM 679 C C . VAL A 1 89 ? -6.387 0.683 4.539 1.00 97.69 89 VAL A C 1
ATOM 681 O O . VAL A 1 89 ? -6.024 0.773 3.371 1.00 97.69 89 VAL A O 1
ATOM 684 N N . ALA A 1 90 ? -5.641 0.095 5.478 1.00 98.25 90 ALA A N 1
ATOM 685 C CA . ALA A 1 90 ? -4.319 -0.460 5.195 1.00 98.25 90 ALA A CA 1
ATOM 686 C C . ALA A 1 90 ? -4.361 -1.534 4.091 1.00 98.25 90 ALA A C 1
ATOM 688 O O . ALA A 1 90 ? -3.499 -1.559 3.217 1.00 98.25 90 ALA A O 1
ATOM 689 N N . LEU A 1 91 ? -5.376 -2.410 4.081 1.00 98.25 91 LEU A N 1
ATOM 690 C CA . LEU A 1 91 ? -5.558 -3.392 3.003 1.00 98.25 91 LEU A CA 1
ATOM 691 C C . LEU A 1 91 ? -5.765 -2.741 1.637 1.00 98.25 91 LEU A C 1
ATOM 693 O O . LEU A 1 91 ? -5.218 -3.227 0.649 1.00 98.25 91 LEU A O 1
ATOM 697 N N . ILE A 1 92 ? -6.540 -1.659 1.579 1.00 98.44 92 ILE A N 1
ATOM 698 C CA . ILE A 1 92 ? -6.752 -0.901 0.345 1.00 98.44 92 ILE A CA 1
ATOM 699 C C . ILE A 1 92 ? -5.431 -0.283 -0.123 1.00 98.44 92 ILE A C 1
ATOM 701 O O . ILE A 1 92 ? -5.096 -0.407 -1.297 1.00 98.44 92 ILE A O 1
ATOM 705 N N . GLU A 1 93 ? -4.652 0.316 0.778 1.00 98.44 93 GLU A N 1
ATOM 706 C CA . GLU A 1 93 ? -3.337 0.888 0.457 1.00 98.44 93 GLU A CA 1
ATOM 707 C C . GLU A 1 93 ? -2.382 -0.166 -0.115 1.00 98.44 93 GLU A C 1
ATOM 709 O O . GLU A 1 93 ? -1.794 0.056 -1.173 1.00 98.44 93 GLU A O 1
ATOM 714 N N . TYR A 1 94 ? -2.290 -1.346 0.511 1.00 98.62 94 TYR A N 1
ATOM 715 C CA . TYR A 1 94 ? -1.488 -2.453 -0.021 1.00 98.62 94 TYR A CA 1
ATOM 716 C C . TYR A 1 94 ? -1.993 -2.951 -1.372 1.00 98.62 94 TYR A C 1
ATOM 718 O O . TYR A 1 94 ? -1.186 -3.231 -2.256 1.00 98.62 94 TYR A O 1
ATOM 726 N N . ALA A 1 95 ? -3.310 -3.058 -1.557 1.00 98.44 95 ALA A N 1
ATOM 727 C CA . ALA A 1 95 ? -3.883 -3.476 -2.831 1.00 98.44 95 ALA A CA 1
ATOM 728 C C . ALA A 1 95 ? -3.528 -2.483 -3.948 1.00 98.44 95 ALA A C 1
ATOM 730 O O . ALA A 1 95 ? -3.071 -2.895 -5.012 1.00 98.44 95 ALA A O 1
ATOM 731 N N . VAL A 1 96 ? -3.668 -1.179 -3.689 1.00 98.44 96 VAL A N 1
ATOM 732 C CA . VAL A 1 96 ? -3.284 -0.117 -4.629 1.00 98.44 96 VAL A CA 1
ATOM 733 C C . VAL A 1 96 ? -1.784 -0.164 -4.921 1.00 98.44 96 VAL A C 1
ATOM 735 O O . VAL A 1 96 ? -1.397 -0.143 -6.088 1.00 98.44 96 VAL A O 1
ATOM 738 N N . ALA A 1 97 ? -0.942 -0.286 -3.893 1.00 98.56 97 ALA A N 1
ATOM 739 C CA . ALA A 1 97 ? 0.510 -0.360 -4.031 1.00 98.56 97 ALA A CA 1
ATOM 740 C C . ALA A 1 97 ? 0.961 -1.563 -4.874 1.00 98.56 97 ALA A C 1
ATOM 742 O O . ALA A 1 97 ? 1.770 -1.404 -5.785 1.00 98.56 97 ALA A O 1
ATOM 743 N N . VAL A 1 98 ? 0.415 -2.757 -4.617 1.00 98.56 98 VAL A N 1
ATOM 744 C CA . VAL A 1 98 ? 0.752 -3.981 -5.362 1.00 98.56 98 VAL A CA 1
ATOM 745 C C . VAL A 1 98 ? 0.258 -3.909 -6.804 1.00 98.56 98 VAL A C 1
ATOM 747 O O . VAL A 1 98 ? 1.012 -4.244 -7.716 1.00 98.56 98 VAL A O 1
ATOM 750 N N . VAL A 1 99 ? -0.977 -3.452 -7.035 1.00 98.50 99 VAL A N 1
ATOM 751 C CA . VAL A 1 99 ? -1.537 -3.347 -8.391 1.00 98.50 99 VAL A CA 1
ATOM 752 C C . VAL A 1 99 ? -0.768 -2.319 -9.213 1.00 98.50 99 VAL A C 1
ATOM 754 O O . VAL A 1 99 ? -0.274 -2.645 -10.291 1.00 98.50 99 VAL A O 1
ATOM 757 N N . LEU A 1 100 ? -0.629 -1.091 -8.710 1.00 98.25 100 LEU A N 1
ATOM 758 C CA . LEU A 1 100 ? 0.062 -0.034 -9.444 1.00 98.25 100 LEU A CA 1
ATOM 759 C C . LEU A 1 100 ? 1.557 -0.321 -9.555 1.00 98.25 100 LEU A C 1
ATOM 761 O O . LEU A 1 100 ? 2.108 -0.195 -10.641 1.00 98.25 100 LEU A O 1
ATOM 765 N N . GLY A 1 101 ? 2.195 -0.792 -8.484 1.00 97.94 101 GLY A N 1
ATOM 766 C CA . GLY A 1 101 ? 3.598 -1.196 -8.489 1.00 97.94 101 GLY A CA 1
ATOM 767 C C . GLY A 1 101 ? 3.897 -2.331 -9.465 1.00 97.94 101 GLY A C 1
ATOM 768 O O . GLY A 1 101 ? 4.902 -2.288 -10.171 1.00 97.94 101 GLY A O 1
ATOM 769 N N . GLY A 1 102 ? 3.006 -3.320 -9.556 1.00 98.00 102 GLY A N 1
ATOM 770 C CA . GLY A 1 102 ? 3.090 -4.390 -10.547 1.00 98.00 102 GLY A CA 1
ATOM 771 C C . GLY A 1 102 ? 2.951 -3.864 -11.976 1.00 98.00 102 GLY A C 1
ATOM 772 O O . GLY A 1 102 ? 3.755 -4.208 -12.839 1.00 98.00 102 GLY A O 1
ATOM 773 N N . VAL A 1 103 ? 1.982 -2.979 -12.228 1.00 98.12 103 VAL A N 1
ATOM 774 C CA . VAL A 1 103 ? 1.794 -2.348 -13.545 1.00 98.12 103 VAL A CA 1
ATOM 775 C C . VAL A 1 103 ? 3.010 -1.509 -13.942 1.00 98.12 103 VAL A C 1
ATOM 777 O O . VAL A 1 103 ? 3.513 -1.658 -15.056 1.00 98.12 103 VAL A O 1
ATOM 780 N N . THR A 1 104 ? 3.528 -0.664 -13.048 1.00 96.88 104 THR A N 1
ATOM 781 C CA . THR A 1 104 ? 4.716 0.150 -13.338 1.00 96.88 104 THR A CA 1
ATOM 782 C C . THR A 1 104 ? 5.958 -0.705 -13.528 1.00 96.88 104 THR A C 1
ATOM 784 O O . THR A 1 104 ? 6.761 -0.421 -14.410 1.00 96.88 104 THR A O 1
ATOM 787 N N . PHE A 1 105 ? 6.097 -1.793 -12.773 1.00 96.56 105 PHE A N 1
ATOM 788 C CA . PHE A 1 105 ? 7.160 -2.764 -12.999 1.00 96.56 105 PHE A CA 1
ATOM 789 C C . PHE A 1 105 ? 7.085 -3.355 -14.415 1.00 96.56 105 PHE A C 1
ATOM 791 O O . PHE A 1 105 ? 8.066 -3.276 -15.150 1.00 96.56 105 PHE A O 1
ATOM 798 N N . LEU A 1 106 ? 5.919 -3.862 -14.837 1.00 96.31 106 LEU A N 1
ATOM 799 C CA . LEU A 1 106 ? 5.731 -4.453 -16.169 1.00 96.31 106 LEU A CA 1
ATOM 800 C C . LEU A 1 106 ? 6.007 -3.459 -17.304 1.00 96.31 106 LEU A C 1
ATOM 802 O O . LEU A 1 106 ? 6.645 -3.817 -18.290 1.00 96.31 106 LEU A O 1
ATOM 806 N N . ILE A 1 107 ? 5.567 -2.207 -17.165 1.00 95.44 107 ILE A N 1
ATOM 807 C CA . ILE A 1 107 ? 5.847 -1.155 -18.152 1.00 95.44 107 ILE A CA 1
ATOM 808 C C . ILE A 1 107 ? 7.338 -0.786 -18.148 1.00 95.44 107 ILE A C 1
ATOM 810 O O . ILE A 1 107 ? 7.933 -0.596 -19.209 1.00 95.44 107 ILE A O 1
ATOM 814 N N . GLY A 1 108 ? 7.958 -0.713 -16.967 1.00 93.06 108 GLY A N 1
ATOM 815 C CA . GLY A 1 108 ? 9.375 -0.395 -16.797 1.00 93.06 108 GLY A CA 1
ATOM 816 C C . GLY A 1 108 ? 10.316 -1.427 -17.425 1.00 93.06 108 GLY A C 1
ATOM 817 O O . GLY A 1 108 ? 11.391 -1.047 -17.896 1.00 93.06 108 GLY A O 1
ATOM 818 N N . LEU A 1 109 ? 9.893 -2.697 -17.523 1.00 91.88 109 LEU A N 1
ATOM 819 C CA . LEU A 1 109 ? 10.629 -3.743 -18.251 1.00 91.88 109 LEU A CA 1
ATOM 820 C C . LEU A 1 109 ? 10.848 -3.388 -19.728 1.00 91.88 109 LEU A C 1
ATOM 822 O O . LEU A 1 109 ? 11.854 -3.792 -20.305 1.00 91.88 109 LEU A O 1
ATOM 826 N N . GLY A 1 110 ? 9.962 -2.588 -20.334 1.00 87.12 110 GLY A N 1
ATOM 827 C CA . GLY A 1 110 ? 10.116 -2.122 -21.715 1.00 87.12 110 GLY A CA 1
ATOM 828 C C . GLY A 1 110 ? 11.382 -1.289 -21.958 1.00 87.12 110 GLY A C 1
ATOM 829 O O . GLY A 1 110 ? 11.793 -1.130 -23.104 1.00 87.12 110 GLY A O 1
ATOM 830 N N . GLY A 1 111 ? 12.025 -0.780 -20.901 1.00 82.44 111 GLY A N 1
ATOM 831 C CA . GLY A 1 111 ? 13.289 -0.046 -20.988 1.00 82.44 111 GLY A CA 1
ATOM 832 C C . GLY A 1 111 ? 14.551 -0.913 -20.950 1.00 82.44 111 GLY A C 1
ATOM 833 O O . GLY A 1 111 ? 15.636 -0.373 -21.115 1.00 82.44 111 GLY A O 1
ATOM 834 N N . LEU A 1 112 ? 14.436 -2.233 -20.755 1.00 78.69 112 LEU A N 1
ATOM 835 C CA . LEU A 1 112 ? 15.585 -3.144 -20.621 1.00 78.69 112 LEU A CA 1
ATOM 836 C C .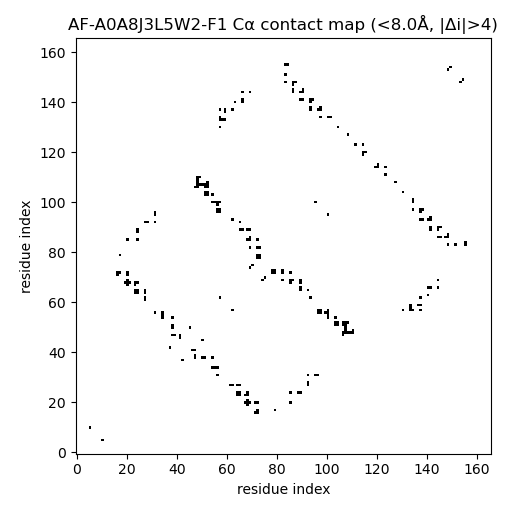 LEU A 1 112 ? 16.246 -3.536 -21.956 1.00 78.69 112 LEU A C 1
ATOM 838 O O . LEU A 1 112 ? 17.261 -4.222 -21.953 1.00 78.69 112 LEU A O 1
ATOM 842 N N . GLY A 1 113 ? 15.674 -3.145 -23.099 1.00 67.00 113 GLY A N 1
ATOM 843 C CA . GLY A 1 113 ? 16.140 -3.565 -24.429 1.00 67.00 113 GLY A CA 1
ATOM 844 C C . GLY A 1 113 ? 17.408 -2.874 -24.949 1.00 67.00 113 GLY A C 1
ATOM 845 O O . GLY A 1 113 ? 17.829 -3.186 -26.056 1.00 67.00 113 GLY A O 1
ATOM 846 N N . TRP A 1 114 ? 17.996 -1.947 -24.186 1.00 65.19 114 TRP A N 1
ATOM 847 C CA . TRP A 1 114 ? 19.087 -1.056 -24.617 1.00 65.19 114 TRP A CA 1
ATOM 848 C C . TRP A 1 114 ? 20.292 -1.158 -23.681 1.00 65.19 114 TRP A C 1
ATOM 850 O O . TRP A 1 114 ? 20.771 -0.161 -23.149 1.00 65.19 114 TRP A O 1
ATOM 860 N N . VAL A 1 115 ? 20.700 -2.386 -23.382 1.00 75.94 115 VAL A N 1
ATOM 861 C CA . VAL A 1 115 ? 21.809 -2.663 -22.474 1.00 75.94 115 VAL A CA 1
ATOM 862 C C . VAL A 1 115 ? 22.983 -3.139 -23.315 1.00 75.94 115 VAL A C 1
ATOM 864 O O . VAL A 1 115 ? 23.004 -4.287 -23.756 1.00 75.94 115 VAL A O 1
ATOM 867 N N . ASP A 1 116 ? 23.949 -2.252 -23.535 1.00 80.38 116 ASP A N 1
ATOM 868 C CA . ASP A 1 116 ? 25.081 -2.513 -24.428 1.00 80.38 116 ASP A CA 1
ATOM 869 C C . ASP A 1 116 ? 26.358 -2.857 -23.650 1.00 80.38 116 ASP A C 1
ATOM 871 O O . ASP A 1 116 ? 27.339 -3.350 -24.214 1.00 80.38 116 ASP A O 1
ATOM 875 N N . THR A 1 117 ? 26.357 -2.630 -22.331 1.00 86.62 117 THR A N 1
ATOM 876 C CA . THR A 1 117 ? 27.522 -2.852 -21.474 1.00 86.62 117 THR A CA 1
ATOM 877 C C . THR A 1 117 ? 27.235 -3.799 -20.302 1.00 86.62 117 THR A C 1
ATOM 879 O O . THR A 1 117 ? 26.118 -3.917 -19.788 1.00 86.62 117 THR A O 1
ATOM 882 N N . PHE A 1 118 ? 28.281 -4.492 -19.837 1.00 86.12 118 PHE A N 1
ATOM 883 C CA . PHE A 1 118 ? 28.188 -5.386 -18.677 1.00 86.12 118 PHE A CA 1
ATOM 884 C C . PHE A 1 118 ? 27.707 -4.670 -17.394 1.00 86.12 118 PHE A C 1
ATOM 886 O O . PHE A 1 118 ? 26.831 -5.217 -16.724 1.00 86.12 118 PHE A O 1
ATOM 893 N N . PRO A 1 119 ? 28.185 -3.453 -17.045 1.00 86.94 119 PRO A N 1
ATOM 894 C CA . PRO A 1 119 ? 27.674 -2.721 -15.883 1.00 86.94 119 PRO A CA 1
ATOM 895 C C . PRO A 1 119 ? 26.177 -2.401 -15.968 1.00 86.94 119 PRO A C 1
ATOM 897 O O . PRO A 1 119 ? 25.458 -2.614 -14.994 1.00 86.94 119 PRO A O 1
ATOM 900 N N . GLU A 1 120 ? 25.690 -1.962 -17.132 1.00 85.81 120 GLU A N 1
ATOM 901 C CA . GLU A 1 120 ? 24.262 -1.691 -17.352 1.00 85.81 120 GLU A CA 1
ATOM 902 C C . GLU A 1 120 ? 23.418 -2.967 -17.219 1.00 85.81 120 GLU A C 1
ATOM 904 O O . GLU A 1 120 ? 22.297 -2.919 -16.721 1.00 85.81 120 GLU A O 1
ATOM 909 N N . THR A 1 121 ? 23.969 -4.129 -17.591 1.00 87.44 121 THR A N 1
ATOM 910 C CA . THR A 1 121 ? 23.291 -5.427 -17.430 1.00 87.44 121 THR A CA 1
ATOM 911 C C . THR A 1 121 ? 23.084 -5.775 -15.962 1.00 87.44 121 THR A C 1
ATOM 913 O O . THR A 1 121 ? 22.014 -6.248 -15.576 1.00 87.44 121 THR A O 1
ATOM 916 N N . ILE A 1 122 ? 24.099 -5.539 -15.128 1.00 89.50 122 ILE A N 1
ATOM 917 C CA . ILE A 1 122 ? 24.006 -5.784 -13.687 1.00 89.50 122 ILE A CA 1
ATOM 918 C C . ILE A 1 122 ? 23.005 -4.825 -13.037 1.00 89.50 122 ILE A C 1
ATOM 920 O O . ILE A 1 122 ? 22.212 -5.265 -12.204 1.00 89.50 122 ILE A O 1
ATOM 924 N N . ASP A 1 123 ? 22.994 -3.553 -13.439 1.00 88.00 123 ASP A N 1
ATOM 925 C CA . ASP A 1 123 ? 22.038 -2.567 -12.927 1.00 88.00 123 ASP A CA 1
ATOM 926 C C . ASP A 1 123 ? 20.592 -2.915 -13.322 1.00 88.00 123 ASP A C 1
ATOM 928 O O . ASP A 1 123 ? 19.705 -2.992 -12.470 1.00 88.00 123 ASP A O 1
AT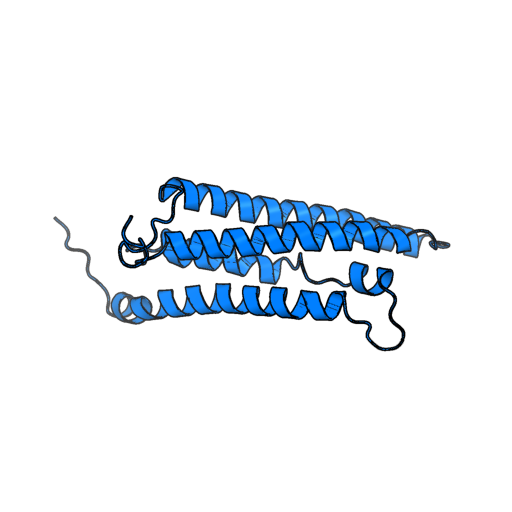OM 932 N N . ALA A 1 124 ? 20.372 -3.266 -14.591 1.00 89.12 124 ALA A N 1
ATOM 933 C CA . ALA A 1 124 ? 19.102 -3.767 -15.107 1.00 89.12 124 ALA A CA 1
ATOM 934 C C . ALA A 1 124 ? 18.596 -4.995 -14.332 1.00 89.12 124 ALA A C 1
ATOM 936 O O . ALA A 1 124 ? 17.446 -5.030 -13.880 1.00 89.12 124 ALA A O 1
ATOM 937 N N . LEU A 1 125 ? 19.457 -6.000 -14.133 1.00 90.44 125 LEU A N 1
ATOM 938 C CA . LEU A 1 125 ? 19.125 -7.190 -13.351 1.00 90.44 125 LEU A CA 1
ATOM 939 C C . LEU A 1 125 ? 18.791 -6.825 -11.900 1.00 90.44 125 LEU A C 1
ATOM 941 O O . LEU A 1 125 ? 17.799 -7.314 -11.358 1.00 90.44 125 LEU A O 1
ATOM 945 N N . GLY A 1 126 ? 19.589 -5.952 -11.282 1.00 91.75 126 GLY A N 1
ATOM 946 C CA . GLY A 1 126 ? 19.352 -5.444 -9.935 1.00 91.75 126 GLY A CA 1
ATOM 947 C C . GLY A 1 126 ? 17.990 -4.766 -9.820 1.00 91.75 126 GLY A C 1
ATOM 948 O O . GLY A 1 126 ? 17.230 -5.064 -8.898 1.00 91.75 126 GLY A O 1
ATOM 949 N N . HIS A 1 127 ? 17.629 -3.934 -10.797 1.00 89.38 127 HIS A N 1
ATOM 950 C CA . HIS A 1 127 ? 16.331 -3.275 -10.855 1.00 89.38 127 HIS A CA 1
ATOM 951 C C . HIS A 1 127 ? 15.179 -4.289 -10.872 1.00 89.38 127 HIS A C 1
ATOM 953 O O . HIS A 1 127 ? 14.239 -4.166 -10.084 1.00 89.38 127 HIS A O 1
ATOM 959 N N . VAL A 1 128 ? 15.281 -5.331 -11.707 1.00 93.75 128 VAL A N 1
ATOM 960 C CA . VAL A 1 128 ? 14.269 -6.392 -11.822 1.00 93.75 128 VAL A CA 1
ATOM 961 C C . VAL A 1 128 ? 14.162 -7.211 -10.539 1.00 93.75 128 VAL A C 1
ATOM 963 O O . VAL A 1 128 ? 13.074 -7.343 -9.976 1.00 93.75 128 VAL A O 1
ATOM 966 N N . VAL A 1 129 ? 15.283 -7.737 -10.044 1.00 96.44 129 VAL A N 1
ATOM 967 C CA . VAL A 1 129 ? 15.316 -8.601 -8.856 1.00 96.44 129 VAL A CA 1
ATOM 968 C C . VAL A 1 129 ? 14.818 -7.844 -7.626 1.00 96.44 129 VAL A C 1
ATOM 970 O O . VAL A 1 129 ? 13.977 -8.354 -6.885 1.00 96.44 129 VAL A O 1
ATOM 973 N N . LEU A 1 130 ? 15.267 -6.601 -7.427 1.00 95.56 130 LEU A N 1
ATOM 974 C CA . LEU A 1 130 ? 14.819 -5.778 -6.306 1.00 95.56 130 LEU A CA 1
ATOM 975 C C . LEU A 1 130 ? 13.362 -5.340 -6.455 1.00 95.56 130 LEU A C 1
ATOM 977 O O . LEU A 1 130 ? 12.683 -5.174 -5.446 1.00 95.56 130 LEU A O 1
ATOM 981 N N . ALA A 1 131 ? 12.852 -5.123 -7.670 1.00 94.94 131 ALA A N 1
ATOM 982 C CA . ALA A 1 131 ? 11.430 -4.844 -7.874 1.00 94.94 131 ALA A CA 1
ATOM 983 C C . ALA 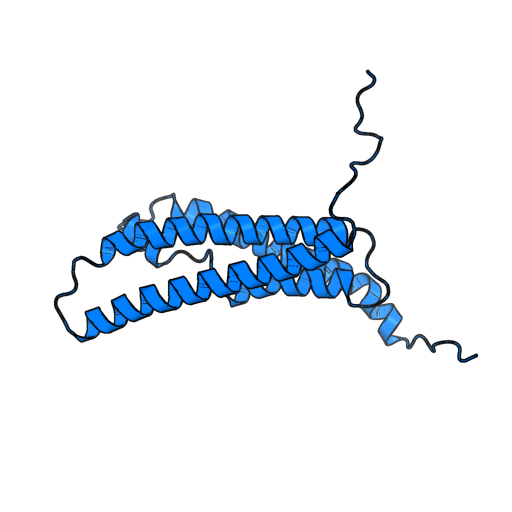A 1 131 ? 10.560 -6.053 -7.495 1.00 94.94 131 ALA A C 1
ATOM 985 O O . ALA A 1 131 ? 9.591 -5.891 -6.755 1.00 94.94 131 ALA A O 1
ATOM 986 N N . ILE A 1 132 ? 10.948 -7.264 -7.906 1.00 97.50 132 ILE A N 1
ATOM 987 C CA . ILE A 1 132 ? 10.262 -8.509 -7.526 1.00 97.50 132 ILE A CA 1
ATOM 988 C C . ILE A 1 132 ? 10.311 -8.716 -6.007 1.00 97.50 132 ILE A C 1
ATOM 990 O O . ILE A 1 132 ? 9.287 -9.008 -5.389 1.00 97.50 132 ILE A O 1
ATOM 994 N N . ALA A 1 133 ? 11.477 -8.516 -5.383 1.00 98.19 133 ALA A N 1
ATOM 995 C CA . ALA A 1 133 ? 11.625 -8.628 -3.934 1.00 98.19 133 ALA A CA 1
ATOM 996 C C . ALA A 1 133 ? 10.729 -7.624 -3.190 1.00 98.19 133 ALA A C 1
ATOM 998 O O . ALA A 1 133 ? 10.031 -8.000 -2.246 1.00 98.19 133 ALA A O 1
ATOM 999 N N . ARG A 1 134 ? 10.690 -6.363 -3.645 1.00 98.00 134 ARG A N 1
ATOM 1000 C CA . ARG A 1 134 ? 9.799 -5.334 -3.092 1.00 98.00 134 ARG A CA 1
ATOM 1001 C C . ARG A 1 134 ? 8.331 -5.727 -3.232 1.00 98.00 134 ARG A C 1
ATOM 1003 O O . ARG A 1 134 ? 7.604 -5.679 -2.246 1.00 98.00 134 ARG A O 1
ATOM 1010 N N . LEU A 1 135 ? 7.910 -6.183 -4.412 1.00 98.06 135 LEU A N 1
ATOM 1011 C CA . LEU A 1 135 ? 6.542 -6.645 -4.656 1.00 98.06 135 LEU A CA 1
ATOM 1012 C C . LEU A 1 135 ? 6.156 -7.786 -3.701 1.00 98.06 135 LEU A C 1
ATOM 1014 O O . LEU A 1 135 ? 5.081 -7.754 -3.100 1.00 98.06 135 LEU A O 1
ATOM 1018 N N . GLY A 1 136 ? 7.053 -8.759 -3.509 1.00 98.38 136 GLY A N 1
ATOM 1019 C CA . GLY A 1 136 ? 6.862 -9.866 -2.574 1.00 98.38 136 GLY A CA 1
ATOM 1020 C C . GLY A 1 136 ? 6.715 -9.403 -1.123 1.00 98.38 136 GLY A C 1
ATOM 1021 O O . GLY A 1 136 ? 5.783 -9.825 -0.440 1.00 98.38 136 GLY A O 1
ATOM 1022 N N . LEU A 1 137 ? 7.581 -8.496 -0.661 1.00 98.44 137 LEU A N 1
ATOM 1023 C CA . LEU A 1 137 ? 7.527 -7.952 0.702 1.00 98.44 137 LEU A CA 1
ATOM 1024 C C . LEU A 1 137 ? 6.254 -7.140 0.960 1.00 98.44 137 LEU A C 1
ATOM 1026 O O . LEU A 1 137 ? 5.599 -7.345 1.981 1.00 98.44 137 LEU A O 1
ATOM 1030 N N . VAL A 1 138 ? 5.872 -6.262 0.031 1.00 98.31 138 VAL A N 1
ATOM 1031 C CA . VAL A 1 138 ? 4.645 -5.457 0.141 1.00 98.31 138 VAL A CA 1
ATOM 1032 C C . VAL A 1 138 ? 3.410 -6.363 0.142 1.00 98.31 138 VAL A C 1
ATOM 1034 O O . VAL A 1 138 ? 2.510 -6.185 0.962 1.00 98.31 138 VAL A O 1
ATOM 1037 N N . THR A 1 139 ? 3.395 -7.399 -0.701 1.00 98.44 139 THR A N 1
ATOM 1038 C CA . THR A 1 139 ? 2.318 -8.401 -0.720 1.00 98.44 139 THR A CA 1
ATOM 1039 C C . THR A 1 139 ? 2.243 -9.171 0.599 1.00 98.44 139 THR A C 1
ATOM 1041 O O . THR A 1 139 ? 1.155 -9.368 1.140 1.00 98.44 139 THR A O 1
ATOM 1044 N N . LEU A 1 140 ? 3.387 -9.583 1.154 1.00 98.56 140 LEU A N 1
ATOM 1045 C CA . LEU A 1 140 ? 3.448 -10.291 2.431 1.00 98.56 140 LEU A CA 1
ATOM 1046 C C . LEU A 1 140 ? 2.969 -9.411 3.596 1.00 98.56 140 LEU A C 1
ATOM 1048 O O . LEU A 1 140 ? 2.239 -9.890 4.465 1.00 98.56 140 LEU A O 1
ATOM 1052 N N . ALA A 1 141 ? 3.324 -8.126 3.598 1.00 98.19 141 ALA A N 1
ATOM 1053 C CA . ALA A 1 141 ? 2.837 -7.163 4.582 1.00 98.19 141 ALA A CA 1
ATOM 1054 C C . ALA A 1 141 ? 1.312 -6.977 4.477 1.00 98.19 141 ALA A C 1
ATOM 1056 O O . ALA A 1 141 ? 0.609 -7.066 5.487 1.00 98.19 141 ALA A O 1
ATOM 1057 N N . GLY A 1 142 ? 0.781 -6.837 3.258 1.00 97.94 142 GLY A N 1
ATOM 1058 C CA . GLY A 1 142 ? -0.662 -6.819 3.009 1.00 97.94 142 GLY A CA 1
ATOM 1059 C C . GLY A 1 142 ? -1.361 -8.096 3.479 1.00 97.94 142 GLY A C 1
ATOM 1060 O O . GLY A 1 142 ? -2.409 -8.032 4.120 1.00 97.94 142 GLY A O 1
ATOM 1061 N N . TYR A 1 143 ? -0.752 -9.263 3.257 1.00 98.12 143 TYR A N 1
ATOM 1062 C CA . TYR A 1 143 ? -1.261 -10.538 3.758 1.00 98.12 143 TYR A CA 1
ATOM 1063 C C . TYR A 1 143 ? -1.271 -10.607 5.294 1.00 98.12 143 TYR A C 1
ATOM 1065 O O . TYR A 1 143 ? -2.239 -11.092 5.884 1.00 98.12 143 TYR A O 1
ATOM 1073 N N . ALA A 1 144 ? -0.243 -10.084 5.966 1.00 97.75 144 ALA A N 1
ATOM 1074 C CA . ALA A 1 144 ? -0.231 -9.991 7.424 1.00 97.75 144 ALA A CA 1
ATOM 1075 C C . ALA A 1 144 ? -1.393 -9.121 7.937 1.00 97.75 144 ALA A C 1
ATOM 1077 O O . ALA A 1 144 ? -2.117 -9.529 8.848 1.00 97.75 144 ALA A O 1
ATOM 1078 N N . VAL A 1 145 ? -1.642 -7.970 7.305 1.00 97.56 145 VAL A N 1
ATOM 1079 C CA . VAL A 1 145 ? -2.798 -7.123 7.638 1.00 97.56 145 VAL A CA 1
ATOM 1080 C C . VAL A 1 145 ? -4.120 -7.829 7.334 1.00 97.56 145 VAL A C 1
ATOM 1082 O O . VAL A 1 145 ? -5.049 -7.736 8.134 1.00 97.56 145 VAL A O 1
ATOM 1085 N N . LEU A 1 146 ? -4.205 -8.606 6.250 1.00 97.31 146 LEU A N 1
ATOM 1086 C CA . LEU A 1 146 ? -5.394 -9.396 5.921 1.00 97.31 146 LEU A CA 1
ATOM 1087 C C . LEU A 1 146 ? -5.713 -10.391 7.032 1.00 97.31 146 LEU A C 1
ATOM 1089 O O . LEU A 1 146 ? -6.858 -10.493 7.469 1.00 97.31 146 LEU A O 1
ATOM 1093 N N . ARG A 1 147 ? -4.695 -11.095 7.534 1.00 97.00 147 ARG A N 1
ATOM 1094 C CA . ARG A 1 147 ? -4.840 -12.023 8.660 1.00 97.00 147 ARG A CA 1
ATOM 1095 C C . ARG A 1 147 ? -5.365 -11.316 9.906 1.00 97.00 147 ARG A C 1
ATOM 1097 O O . ARG A 1 147 ? -6.272 -11.843 10.548 1.00 97.00 147 ARG A O 1
ATOM 1104 N N . VAL A 1 148 ? -4.854 -10.122 10.214 1.00 94.88 148 VAL A N 1
ATOM 1105 C CA . VAL A 1 148 ? -5.361 -9.304 11.326 1.00 94.88 148 VAL A CA 1
ATOM 1106 C C . VAL A 1 148 ? -6.815 -8.900 11.082 1.00 94.88 148 VAL A C 1
ATOM 1108 O O . VAL A 1 148 ? -7.658 -9.125 11.941 1.00 94.88 148 VAL A O 1
ATOM 1111 N N . PHE A 1 149 ? -7.150 -8.373 9.905 1.00 94.62 149 PHE A N 1
ATOM 1112 C CA . PHE A 1 149 ? -8.511 -7.950 9.565 1.00 94.62 149 PHE A CA 1
ATOM 1113 C C . PHE A 1 149 ? -9.534 -9.090 9.684 1.00 94.62 149 PHE A C 1
ATOM 1115 O O . PHE A 1 149 ? -10.609 -8.916 10.266 1.00 94.62 149 PHE A O 1
ATOM 1122 N N . LEU A 1 150 ? -9.184 -10.279 9.188 1.00 94.44 150 LEU A N 1
ATOM 1123 C CA . LEU A 1 150 ? -10.014 -11.477 9.313 1.00 94.44 150 LEU A CA 1
ATOM 1124 C C . LEU A 1 150 ? -10.164 -11.915 10.774 1.00 94.44 150 LEU A C 1
ATOM 1126 O O . LEU A 1 150 ? -11.273 -12.246 11.187 1.00 94.44 150 LEU A O 1
ATOM 1130 N N . ALA A 1 151 ? -9.098 -11.840 11.579 1.00 92.25 151 ALA A N 1
ATOM 1131 C CA . ALA A 1 151 ? -9.162 -12.121 13.015 1.00 92.25 151 ALA A CA 1
ATOM 1132 C C . ALA A 1 151 ? -10.070 -11.136 13.776 1.00 92.25 151 ALA A C 1
ATOM 1134 O O . ALA A 1 151 ? -10.683 -11.504 14.774 1.00 92.25 151 ALA A O 1
ATOM 1135 N N . LEU A 1 152 ? -10.227 -9.905 13.278 1.00 89.06 152 LEU A N 1
ATOM 1136 C CA . LEU A 1 152 ? -11.190 -8.938 13.811 1.00 89.06 152 LEU A CA 1
ATOM 1137 C C . LEU A 1 152 ? -12.636 -9.194 13.344 1.00 89.06 152 LEU A C 1
ATOM 1139 O O . LEU A 1 152 ? -13.542 -8.446 13.714 1.00 89.06 152 LEU A O 1
ATOM 1143 N N . GLY A 1 153 ? -12.890 -10.220 12.531 1.00 88.00 153 GLY A N 1
ATOM 1144 C CA . GLY A 1 153 ? -14.220 -10.602 12.050 1.00 88.00 153 GLY A CA 1
ATOM 1145 C C . GLY A 1 153 ? -14.494 -10.292 10.576 1.00 88.00 153 GLY A C 1
ATOM 1146 O O . GLY A 1 153 ? -15.620 -10.498 10.133 1.00 88.00 153 GLY A O 1
ATOM 1147 N N . GLY A 1 154 ? -13.509 -9.797 9.813 1.00 79.62 154 GLY A N 1
ATOM 1148 C CA . GLY A 1 154 ? -13.499 -9.830 8.340 1.00 79.62 154 GLY A CA 1
ATOM 1149 C C . GLY A 1 154 ? -14.594 -9.052 7.597 1.00 79.62 154 GLY A C 1
ATOM 1150 O O . GLY A 1 154 ? -14.680 -9.139 6.374 1.00 79.62 154 GLY A O 1
ATOM 1151 N N . ARG A 1 155 ? -15.450 -8.308 8.303 1.00 78.88 155 ARG A N 1
ATOM 1152 C CA . ARG A 1 155 ? -16.546 -7.515 7.737 1.00 78.88 155 ARG A CA 1
ATOM 1153 C C . ARG A 1 155 ? -16.655 -6.184 8.466 1.00 78.88 155 ARG A C 1
ATOM 1155 O O . ARG A 1 155 ? -16.606 -6.136 9.697 1.00 78.88 155 ARG A O 1
ATOM 1162 N N . VAL A 1 156 ? -16.842 -5.115 7.699 1.00 71.38 156 VAL A N 1
ATOM 1163 C CA . VAL A 1 156 ? -17.229 -3.804 8.226 1.00 71.38 156 VAL A CA 1
ATOM 1164 C C . VAL A 1 156 ? -18.737 -3.675 8.043 1.00 71.38 156 VAL A C 1
ATOM 1166 O O . VAL A 1 156 ? -19.226 -3.628 6.920 1.00 71.38 156 VAL A O 1
ATOM 1169 N N . THR A 1 157 ? -19.485 -3.677 9.143 1.00 68.25 157 THR A N 1
ATOM 1170 C CA . THR A 1 157 ? -20.917 -3.359 9.130 1.00 68.25 157 THR A CA 1
ATOM 1171 C C . THR A 1 157 ? -21.071 -1.844 9.063 1.00 68.25 157 THR A C 1
ATOM 1173 O O . THR A 1 157 ? -20.580 -1.143 9.950 1.00 68.25 157 THR A O 1
ATOM 1176 N N . LEU A 1 158 ? -21.721 -1.340 8.014 1.00 58.38 158 LEU A N 1
ATOM 1177 C CA . LEU A 1 158 ? -22.064 0.078 7.911 1.00 58.38 158 LEU A CA 1
ATOM 1178 C C . LEU A 1 158 ? -23.061 0.461 9.023 1.00 58.38 158 LEU A C 1
ATOM 1180 O O . LEU A 1 158 ? -23.854 -0.387 9.439 1.00 58.38 158 LEU A O 1
ATOM 1184 N N . PRO A 1 159 ? -23.041 1.712 9.520 1.00 62.47 159 PRO A N 1
ATOM 1185 C CA . PRO A 1 159 ? -24.035 2.186 10.477 1.00 62.47 159 PRO A CA 1
ATOM 1186 C C . PRO A 1 159 ? -25.454 2.027 9.918 1.00 62.47 159 PRO A C 1
ATOM 1188 O O . PRO A 1 159 ? -25.708 2.397 8.772 1.00 62.47 159 PRO A O 1
ATOM 1191 N N . SER A 1 160 ? -26.395 1.552 10.740 1.00 59.50 160 SER A N 1
ATOM 1192 C CA . SER A 1 160 ? -27.795 1.317 10.343 1.00 59.50 160 SER A CA 1
ATOM 1193 C C . SER A 1 160 ? -28.504 2.553 9.768 1.00 59.50 160 SER A C 1
ATOM 1195 O O . SER A 1 160 ? -29.503 2.415 9.074 1.00 59.50 160 SER A O 1
ATOM 1197 N N . ALA A 1 161 ? -27.969 3.754 10.010 1.00 64.88 161 ALA A N 1
ATOM 1198 C CA . ALA A 1 161 ? -28.459 5.020 9.464 1.00 64.88 161 ALA A CA 1
ATOM 1199 C C . ALA A 1 161 ? -28.304 5.162 7.933 1.00 64.88 161 ALA A C 1
ATOM 1201 O O . ALA A 1 161 ? -28.865 6.086 7.357 1.00 64.88 161 ALA A O 1
ATOM 1202 N N . LEU A 1 162 ? -27.548 4.273 7.276 1.00 57.25 162 LEU A N 1
ATOM 1203 C CA . LEU A 1 162 ? -27.384 4.244 5.817 1.00 57.25 162 LEU A CA 1
ATOM 1204 C C . LEU A 1 162 ? -28.233 3.162 5.132 1.00 57.25 162 LEU A C 1
ATOM 1206 O O . LEU A 1 162 ? -28.063 2.936 3.937 1.00 57.25 162 LEU A O 1
ATOM 1210 N N . HIS A 1 163 ? -29.136 2.491 5.857 1.00 61.25 163 HIS A N 1
ATOM 1211 C CA . HIS A 1 163 ? -30.166 1.669 5.226 1.00 61.25 163 HIS A CA 1
ATOM 1212 C C . HIS A 1 163 ? -31.290 2.585 4.721 1.00 61.25 163 HIS A C 1
ATOM 1214 O O . HIS A 1 163 ? -32.027 3.125 5.550 1.00 61.25 163 HIS A O 1
ATOM 1220 N N . PRO A 1 164 ? -31.454 2.788 3.398 1.00 61.25 164 PRO A N 1
ATOM 1221 C CA . PRO A 1 164 ? -32.683 3.383 2.897 1.00 61.25 164 PRO A CA 1
ATOM 1222 C C . PRO A 1 164 ? -33.864 2.474 3.283 1.00 61.25 164 PRO A C 1
ATOM 1224 O O . PRO A 1 164 ? -33.708 1.246 3.266 1.00 61.25 164 PRO A O 1
ATOM 1227 N N . PRO A 1 165 ? -35.021 3.043 3.673 1.00 67.62 165 PRO A N 1
ATOM 1228 C CA . PRO A 1 165 ? -36.224 2.251 3.885 1.00 67.62 165 PRO A CA 1
ATOM 1229 C C . PRO A 1 165 ? -36.553 1.489 2.595 1.00 67.62 165 PRO A C 1
ATOM 1231 O O . PRO A 1 165 ? -36.422 2.044 1.501 1.00 67.62 165 PRO A O 1
ATOM 1234 N N . ALA A 1 166 ? -36.890 0.209 2.759 1.00 67.69 166 ALA A N 1
ATOM 1235 C CA . ALA A 1 166 ? -37.304 -0.684 1.679 1.00 67.69 166 ALA A CA 1
ATOM 1236 C C . ALA A 1 166 ? -38.596 -0.210 1.002 1.00 67.69 166 ALA A C 1
ATOM 1238 O O . ALA A 1 166 ? -39.440 0.391 1.709 1.00 67.69 166 ALA A O 1
#

Nearest PDB structures (foldseek):
  3fse-assembly1_A  TM=4.129E-01  e=8.843E-01  Trichormus variabilis ATCC 29413
  2lqg-assembly1_A  TM=4.564E-01  e=1.369E+00  Mus musculus
  4p1n-assembly1_A  TM=5.904E-01  e=4.841E+00  Kluyveromyces marxianus
  8gjg-assembly1_A  TM=4.199E-01  e=1.924E+00  synthetic construct

Mean predicted aligned error: 7.64 Å

Secondary structure (DSSP, 8-state):
-------HHHHHHHHHHHHHHHHHHHHHHHHHHHHHHHHHSPPTT--HHHHHHT-GGG-HHHHHHHHHHHHHHHTSSSPPTTHHHHHHHHHHHHHHHHHHHHHHHHHHGGGTT---SHHHHHHHHHHHHHHHHHHHHHHHHHHHHHHHHHHTTS--PPPGGG----